Protein AF-A0A653BZ34-F1 (afdb_monomer)

Organism: Callosobruchus maculatus (NCBI:txid64391)

Sequence (54 aa):
MDDVTSLLVQLGLDYLISRFEEHKINNLAVVKSLETSDIKDLIPALRDRKKFIS

Structure (mmCIF, N/CA/C/O backbone):
data_AF-A0A653BZ34-F1
#
_entry.id   AF-A0A653BZ34-F1
#
loop_
_atom_site.group_PDB
_at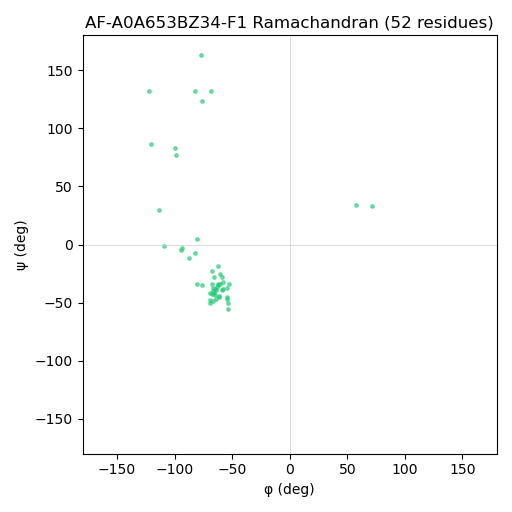om_site.id
_atom_site.type_symbol
_atom_site.label_atom_id
_atom_site.label_alt_id
_atom_site.label_comp_id
_atom_site.label_asym_id
_atom_site.label_entity_id
_atom_site.label_seq_id
_atom_site.pdbx_PDB_ins_code
_atom_site.Cartn_x
_atom_site.Cartn_y
_atom_site.Cartn_z
_atom_site.occupancy
_atom_site.B_iso_or_equiv
_atom_site.auth_seq_id
_atom_site.auth_comp_id
_atom_site.auth_asym_id
_atom_site.auth_atom_id
_atom_site.pdbx_PDB_model_num
ATOM 1 N N . MET A 1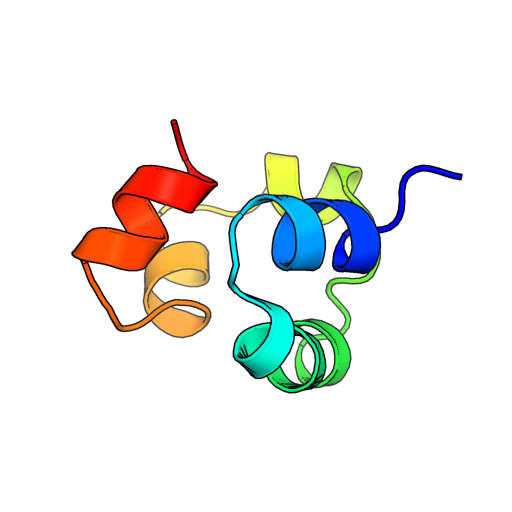 1 ? 17.237 -6.542 7.390 1.00 50.03 1 MET A N 1
ATOM 2 C CA . MET A 1 1 ? 17.130 -5.804 6.117 1.00 50.03 1 MET A CA 1
ATOM 3 C C . MET A 1 1 ? 15.737 -6.124 5.664 1.00 50.03 1 MET A C 1
ATOM 5 O O . MET A 1 1 ? 15.454 -7.242 5.252 1.00 50.03 1 MET A O 1
ATOM 9 N N . ASP A 1 2 ? 14.835 -5.254 6.079 1.00 58.94 2 ASP A N 1
ATOM 10 C CA . ASP A 1 2 ? 13.413 -5.518 6.072 1.00 58.94 2 ASP A CA 1
ATOM 11 C C . ASP A 1 2 ? 12.879 -4.831 4.824 1.00 58.94 2 ASP A C 1
ATOM 13 O O . ASP A 1 2 ? 12.497 -3.660 4.838 1.00 58.94 2 ASP A O 1
ATOM 17 N N . ASP A 1 3 ? 13.017 -5.538 3.710 1.00 79.81 3 ASP A N 1
ATOM 18 C CA . ASP A 1 3 ? 12.716 -5.017 2.389 1.00 79.81 3 ASP A CA 1
ATOM 19 C C . ASP A 1 3 ? 11.215 -5.111 2.115 1.00 79.81 3 ASP A C 1
ATOM 21 O O . ASP A 1 3 ? 10.583 -6.155 2.304 1.00 79.81 3 ASP A O 1
ATOM 25 N N . VAL A 1 4 ? 10.645 -4.005 1.633 1.00 83.94 4 VAL A N 1
ATOM 26 C CA . VAL A 1 4 ? 9.232 -3.896 1.225 1.00 83.94 4 VAL A CA 1
ATOM 27 C C . VAL A 1 4 ? 8.864 -5.000 0.232 1.00 83.94 4 VAL A C 1
ATOM 29 O O . VAL A 1 4 ? 7.769 -5.554 0.285 1.00 83.94 4 VAL A O 1
ATOM 32 N N . THR A 1 5 ? 9.816 -5.391 -0.610 1.00 85.88 5 THR A N 1
ATOM 33 C CA . THR A 1 5 ? 9.726 -6.508 -1.549 1.00 85.88 5 THR A CA 1
ATOM 34 C C . THR A 1 5 ? 9.348 -7.819 -0.862 1.00 85.88 5 THR A C 1
ATOM 36 O O . THR A 1 5 ? 8.432 -8.500 -1.313 1.00 85.88 5 THR A O 1
ATOM 39 N N . SER A 1 6 ? 9.984 -8.158 0.262 1.00 88.38 6 SER A N 1
ATOM 40 C CA . SER A 1 6 ? 9.689 -9.392 1.005 1.00 88.38 6 SER A CA 1
ATOM 41 C C . SER A 1 6 ? 8.272 -9.383 1.580 1.00 88.38 6 SER A C 1
ATOM 43 O O . SER A 1 6 ? 7.586 -10.402 1.527 1.00 88.38 6 SER A O 1
ATOM 45 N N . LEU A 1 7 ? 7.808 -8.225 2.066 1.00 86.56 7 LEU A N 1
ATOM 46 C CA . LEU A 1 7 ? 6.431 -8.045 2.534 1.00 86.56 7 LEU A CA 1
ATOM 47 C C . LEU A 1 7 ? 5.432 -8.230 1.383 1.00 86.56 7 LEU A C 1
ATOM 49 O O . LEU A 1 7 ? 4.455 -8.963 1.518 1.00 86.56 7 LEU A O 1
ATOM 53 N N . LEU A 1 8 ? 5.690 -7.605 0.232 1.00 88.00 8 LEU A N 1
ATOM 54 C CA . LEU A 1 8 ? 4.833 -7.724 -0.948 1.00 88.00 8 LEU A CA 1
ATOM 55 C C . LEU A 1 8 ? 4.758 -9.174 -1.443 1.00 88.00 8 LEU A C 1
ATOM 57 O O . LEU A 1 8 ? 3.659 -9.669 -1.686 1.00 88.00 8 LEU A O 1
ATOM 61 N N . VAL A 1 9 ? 5.884 -9.890 -1.507 1.00 89.50 9 VAL A N 1
ATOM 62 C CA . VAL A 1 9 ? 5.911 -11.319 -1.871 1.00 89.50 9 VAL A CA 1
ATOM 63 C C . VAL A 1 9 ? 5.112 -12.164 -0.874 1.00 89.50 9 VAL A C 1
ATOM 65 O O . VAL A 1 9 ? 4.303 -12.989 -1.293 1.00 89.50 9 VAL A O 1
ATOM 68 N N . GLN A 1 10 ? 5.266 -11.939 0.437 1.00 88.19 10 GLN A N 1
ATOM 69 C CA . GLN A 1 10 ? 4.502 -12.663 1.466 1.00 88.19 10 GLN A CA 1
ATOM 70 C C . GLN A 1 10 ? 2.986 -12.455 1.346 1.00 88.19 10 GLN A C 1
ATOM 72 O O . GLN A 1 10 ? 2.210 -13.373 1.614 1.00 88.19 10 GLN A O 1
ATOM 77 N N . LEU A 1 11 ? 2.556 -11.268 0.920 1.00 87.50 11 LEU A N 1
ATOM 78 C CA . LEU A 1 11 ? 1.143 -10.936 0.724 1.00 87.50 11 LEU A CA 1
ATOM 79 C C . LEU A 1 11 ? 0.578 -11.427 -0.626 1.00 87.50 11 LEU A C 1
ATOM 81 O O . LEU A 1 11 ? -0.641 -11.356 -0.847 1.00 87.50 11 LEU A O 1
ATOM 85 N N . GLY A 1 12 ? 1.438 -11.944 -1.513 1.00 89.69 12 GLY A N 1
ATOM 86 C CA . GLY A 1 12 ? 1.097 -12.308 -2.892 1.00 89.69 12 GLY A CA 1
ATOM 87 C C . GLY A 1 12 ? 0.850 -11.086 -3.781 1.00 89.69 12 GLY A C 1
ATOM 88 O O . GLY A 1 12 ? -0.033 -11.106 -4.634 1.00 89.69 12 GLY A O 1
ATOM 89 N N . LEU A 1 13 ? 1.571 -10.000 -3.506 1.00 89.31 13 LEU A N 1
ATOM 90 C CA . LEU A 1 13 ? 1.506 -8.703 -4.174 1.00 89.31 13 LEU A CA 1
ATOM 91 C C . LEU A 1 13 ? 2.807 -8.406 -4.933 1.00 89.31 13 LEU A C 1
ATOM 93 O O . LEU A 1 13 ? 3.193 -7.247 -5.076 1.00 89.31 13 LEU A O 1
ATOM 97 N N . ASP A 1 14 ? 3.504 -9.439 -5.407 1.00 89.81 14 ASP A N 1
ATOM 98 C CA . ASP A 1 14 ? 4.782 -9.302 -6.112 1.00 89.81 14 ASP A CA 1
ATOM 99 C C . ASP A 1 14 ? 4.670 -8.408 -7.360 1.00 89.81 14 ASP A C 1
ATOM 101 O O . ASP A 1 14 ? 5.567 -7.620 -7.647 1.00 89.81 14 ASP A O 1
ATOM 105 N N . TYR A 1 15 ? 3.515 -8.417 -8.027 1.00 88.62 15 TYR A N 1
ATOM 106 C CA . TYR A 1 15 ? 3.238 -7.546 -9.169 1.00 88.62 15 TYR A CA 1
ATOM 107 C C . TYR A 1 15 ? 3.264 -6.043 -8.828 1.00 88.62 15 TYR A C 1
ATOM 109 O O . TYR A 1 15 ? 3.373 -5.210 -9.726 1.00 88.62 15 TYR A O 1
ATOM 117 N N . LEU A 1 16 ? 3.148 -5.675 -7.545 1.00 88.62 16 LEU A N 1
ATOM 118 C CA . LEU A 1 16 ? 3.243 -4.289 -7.083 1.00 88.62 16 LEU A CA 1
ATOM 119 C C . LEU A 1 16 ? 4.682 -3.867 -6.781 1.00 88.62 16 LEU A C 1
ATOM 121 O O . LEU A 1 16 ? 4.915 -2.671 -6.637 1.00 88.62 16 LEU A O 1
ATOM 125 N N . ILE A 1 17 ? 5.646 -4.793 -6.718 1.00 88.25 17 ILE A N 1
ATOM 126 C CA . ILE A 1 17 ? 7.050 -4.485 -6.397 1.00 88.25 17 ILE A CA 1
ATOM 127 C C . ILE A 1 17 ? 7.585 -3.395 -7.322 1.00 88.25 17 ILE A C 1
ATOM 129 O O . ILE A 1 17 ? 8.060 -2.377 -6.831 1.00 88.25 17 ILE A O 1
ATOM 133 N N . SER A 1 18 ? 7.410 -3.545 -8.640 1.00 88.81 18 SER A N 1
ATOM 134 C CA . SER A 1 18 ? 7.872 -2.546 -9.611 1.00 88.81 18 SER A CA 1
ATOM 135 C C . SER A 1 18 ? 7.270 -1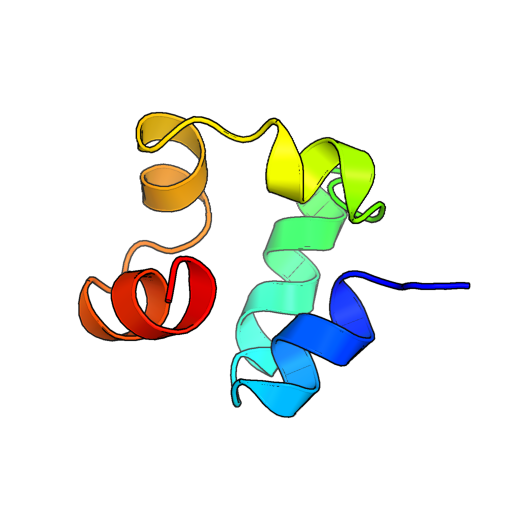.167 -9.352 1.00 88.81 18 SER A C 1
ATOM 137 O O . SER A 1 18 ? 7.973 -0.167 -9.422 1.00 88.81 18 SER A O 1
ATOM 139 N N . ARG A 1 19 ? 5.993 -1.106 -8.958 1.00 88.75 19 ARG A N 1
ATOM 140 C CA . ARG A 1 19 ? 5.327 0.159 -8.639 1.00 88.75 19 ARG A CA 1
ATOM 141 C C . ARG A 1 19 ? 5.876 0.790 -7.363 1.00 88.75 19 ARG A C 1
ATOM 143 O O . ARG A 1 19 ? 6.086 1.997 -7.309 1.00 88.75 19 ARG A O 1
ATOM 150 N N . PHE A 1 20 ? 6.129 -0.012 -6.334 1.00 87.44 20 PHE A N 1
ATOM 151 C CA . PHE A 1 20 ? 6.766 0.471 -5.112 1.00 87.44 20 PHE A CA 1
ATOM 152 C C . PHE A 1 20 ? 8.201 0.951 -5.384 1.00 87.44 20 PHE A C 1
ATOM 154 O O . PHE A 1 20 ? 8.588 2.004 -4.881 1.00 87.44 20 PHE A O 1
ATOM 161 N N . GLU A 1 21 ? 8.963 0.258 -6.232 1.00 87.00 21 GLU A N 1
ATOM 162 C CA . GLU A 1 21 ? 10.303 0.683 -6.657 1.00 87.00 21 GLU A CA 1
ATOM 163 C C . GLU A 1 21 ? 10.286 1.984 -7.475 1.00 87.00 21 GLU A C 1
ATOM 165 O O . GLU A 1 21 ? 11.084 2.880 -7.195 1.00 87.00 21 GLU A O 1
ATOM 170 N N . GLU A 1 22 ? 9.352 2.143 -8.421 1.00 89.00 22 GLU A N 1
ATOM 171 C CA . GLU A 1 22 ? 9.174 3.380 -9.200 1.00 89.00 22 GLU A CA 1
ATOM 172 C C . GLU A 1 22 ? 8.882 4.589 -8.301 1.00 89.00 22 GLU A C 1
ATOM 174 O O . GLU A 1 22 ? 9.430 5.675 -8.502 1.00 89.00 22 GLU A O 1
ATOM 179 N N . HIS A 1 23 ? 8.082 4.388 -7.252 1.00 84.75 23 HIS A N 1
ATOM 180 C CA . HIS A 1 23 ? 7.792 5.410 -6.247 1.00 84.75 23 HIS A CA 1
ATOM 181 C C . HIS A 1 23 ? 8.904 5.562 -5.189 1.00 84.75 23 HIS A C 1
ATOM 183 O O . HIS A 1 23 ? 8.758 6.350 -4.254 1.00 84.75 23 HIS A O 1
ATOM 189 N N . LYS A 1 24 ? 10.031 4.846 -5.330 1.00 83.25 24 LYS A N 1
ATOM 190 C CA . LYS A 1 24 ? 11.162 4.823 -4.382 1.00 83.25 24 LYS A CA 1
ATOM 191 C C . LYS A 1 24 ? 10.758 4.401 -2.965 1.00 83.25 24 LYS A C 1
ATOM 193 O O . LYS A 1 24 ? 11.330 4.858 -1.976 1.00 83.25 24 LYS A O 1
ATOM 198 N N . ILE A 1 25 ? 9.780 3.506 -2.866 1.00 83.94 25 ILE A N 1
ATOM 199 C CA . ILE A 1 25 ? 9.287 2.919 -1.621 1.00 83.94 25 ILE A CA 1
ATOM 200 C C . ILE A 1 25 ? 9.941 1.554 -1.446 1.00 83.94 25 ILE A C 1
ATOM 202 O O . ILE A 1 25 ? 9.363 0.498 -1.676 1.00 83.94 25 ILE A O 1
ATOM 206 N N . ASN A 1 26 ? 11.194 1.598 -1.028 1.00 79.50 26 ASN A N 1
ATOM 207 C CA . ASN A 1 26 ? 12.049 0.438 -0.800 1.00 79.50 26 ASN A CA 1
ATOM 208 C C . ASN A 1 26 ? 12.319 0.190 0.694 1.00 79.50 26 ASN A C 1
ATOM 210 O O . ASN A 1 26 ? 12.962 -0.791 1.051 1.00 79.50 26 ASN A O 1
ATOM 214 N N . ASN A 1 27 ? 11.786 1.032 1.585 1.00 82.44 27 ASN A N 1
ATOM 215 C CA . ASN A 1 27 ? 11.992 0.924 3.028 1.00 82.44 27 ASN A CA 1
ATOM 216 C C . ASN A 1 27 ? 10.662 0.779 3.786 1.00 82.44 27 ASN A C 1
ATOM 218 O O . ASN A 1 27 ? 9.736 1.571 3.589 1.00 82.44 27 ASN A O 1
ATOM 222 N N . LEU A 1 28 ? 10.581 -0.184 4.712 1.00 81.31 28 LEU A N 1
ATOM 223 C CA . LEU A 1 28 ? 9.408 -0.360 5.575 1.00 81.31 28 LEU A CA 1
ATOM 224 C C . LEU A 1 28 ? 9.082 0.874 6.424 1.00 81.31 28 LEU A C 1
ATOM 226 O O . LEU A 1 28 ? 7.920 1.081 6.759 1.00 81.31 28 LEU A O 1
ATOM 230 N N . ALA A 1 29 ? 10.067 1.705 6.772 1.00 82.38 29 ALA A N 1
ATOM 231 C CA . ALA A 1 29 ? 9.820 2.958 7.487 1.00 82.38 29 ALA A CA 1
ATOM 232 C C . ALA A 1 29 ? 8.977 3.937 6.651 1.00 82.38 29 ALA A C 1
ATOM 234 O O . ALA A 1 29 ? 8.101 4.615 7.191 1.00 82.38 29 ALA A O 1
ATOM 235 N N . VAL A 1 30 ? 9.203 3.957 5.331 1.00 82.88 30 VAL A N 1
ATOM 236 C CA . VAL A 1 30 ? 8.399 4.743 4.388 1.00 82.88 30 VAL A CA 1
ATOM 237 C C . VAL A 1 30 ? 7.011 4.131 4.300 1.00 82.88 30 VAL A C 1
ATOM 239 O O . VAL A 1 30 ? 6.048 4.853 4.501 1.00 82.88 30 VAL A O 1
ATOM 242 N N . VAL A 1 31 ? 6.907 2.804 4.138 1.00 82.75 31 VAL A N 1
ATOM 243 C CA . VAL A 1 31 ? 5.618 2.088 4.108 1.00 82.75 31 VAL A CA 1
ATOM 244 C C . VAL A 1 31 ? 4.761 2.371 5.341 1.00 82.75 31 VAL A C 1
ATOM 246 O O . VAL A 1 31 ? 3.576 2.654 5.210 1.00 82.75 31 VAL A O 1
ATOM 249 N N . LYS A 1 32 ? 5.356 2.339 6.537 1.00 80.31 32 LYS A N 1
ATOM 250 C CA . LYS A 1 32 ? 4.664 2.647 7.799 1.00 80.31 32 LYS A CA 1
ATOM 251 C C . LYS A 1 32 ? 4.244 4.111 7.921 1.00 80.31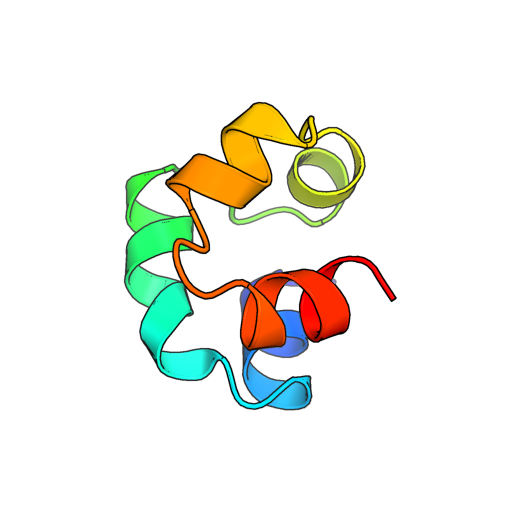 32 LYS A C 1
ATOM 253 O O . LYS A 1 32 ? 3.343 4.406 8.696 1.00 80.31 32 LYS A O 1
ATOM 258 N N . SER A 1 33 ? 4.908 5.002 7.191 1.00 83.62 33 SER A N 1
ATOM 259 C CA . SER A 1 33 ? 4.582 6.428 7.140 1.00 83.62 33 SER A CA 1
ATOM 260 C C . SER A 1 33 ? 3.654 6.783 5.976 1.00 83.62 33 SER A C 1
ATOM 262 O O . SER A 1 33 ? 3.282 7.946 5.854 1.00 83.62 33 SER A O 1
ATOM 264 N N . LEU A 1 34 ? 3.287 5.822 5.117 1.00 83.56 34 L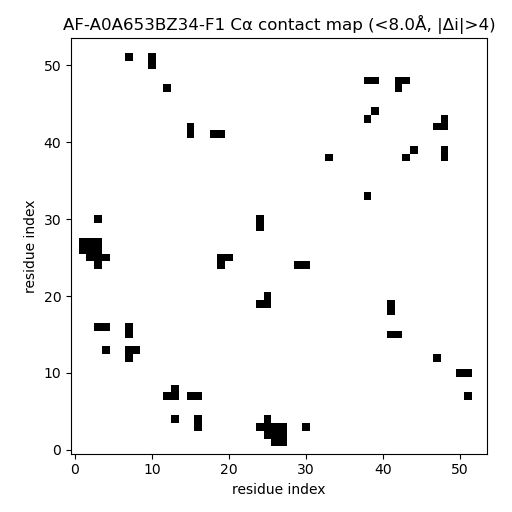EU A N 1
ATOM 265 C CA . LEU A 1 34 ? 2.372 6.077 4.009 1.00 83.56 34 LEU A CA 1
ATOM 266 C C . LEU A 1 34 ? 0.973 6.359 4.540 1.00 83.56 34 LEU A C 1
ATOM 268 O O . LEU A 1 34 ? 0.417 5.600 5.339 1.00 83.56 34 LEU A O 1
ATOM 272 N N . GLU A 1 35 ? 0.368 7.421 4.025 1.00 84.62 35 GLU A N 1
ATOM 273 C CA . GLU A 1 35 ? -1.027 7.702 4.300 1.00 84.62 35 GLU A CA 1
ATOM 274 C C . GLU A 1 35 ? -1.941 6.791 3.478 1.00 84.62 35 GLU A C 1
ATOM 276 O O . GLU A 1 35 ? -1.575 6.182 2.469 1.00 84.62 35 GLU A O 1
ATOM 281 N N . THR A 1 36 ? -3.205 6.719 3.893 1.00 82.31 36 THR A N 1
ATOM 282 C CA . THR A 1 36 ? -4.212 5.920 3.181 1.00 82.31 36 THR A CA 1
ATOM 283 C C . THR A 1 36 ? -4.412 6.396 1.733 1.00 82.31 36 THR A C 1
ATOM 285 O O . THR A 1 36 ? -4.833 5.610 0.883 1.00 82.31 36 THR A O 1
ATOM 288 N N . SER A 1 37 ? -4.126 7.669 1.441 1.00 85.06 37 SER A N 1
ATOM 289 C CA . SER A 1 37 ? -4.089 8.246 0.091 1.00 85.06 37 SER A CA 1
ATOM 290 C C . SER A 1 37 ? -2.959 7.671 -0.760 1.00 85.06 37 SER A C 1
ATOM 292 O O . SER A 1 37 ? -3.230 7.216 -1.867 1.00 85.06 37 SER A O 1
ATOM 294 N N . ASP A 1 38 ? -1.732 7.611 -0.247 1.00 86.88 38 ASP A N 1
ATOM 295 C CA . ASP A 1 38 ? -0.593 7.053 -0.985 1.00 86.88 38 ASP A CA 1
ATOM 296 C C . ASP A 1 38 ? -0.764 5.554 -1.208 1.00 86.88 38 ASP A C 1
ATOM 298 O O . ASP A 1 38 ? -0.549 5.046 -2.304 1.00 86.88 38 ASP A O 1
ATOM 302 N N . ILE A 1 39 ? -1.266 4.839 -0.198 1.00 85.94 39 ILE A N 1
ATOM 303 C CA . ILE A 1 39 ? -1.585 3.412 -0.315 1.00 85.94 39 ILE A CA 1
ATOM 304 C C . ILE A 1 39 ? -2.680 3.180 -1.371 1.00 85.94 39 ILE A C 1
ATOM 306 O O . ILE A 1 39 ? -2.660 2.167 -2.065 1.00 85.94 39 ILE A O 1
ATOM 310 N N . LYS A 1 40 ? -3.643 4.102 -1.518 1.00 87.12 40 LYS A N 1
ATOM 311 C CA . LYS A 1 40 ? -4.655 4.058 -2.591 1.00 87.12 40 LYS A CA 1
ATOM 312 C C . LYS A 1 40 ? -4.052 4.255 -3.972 1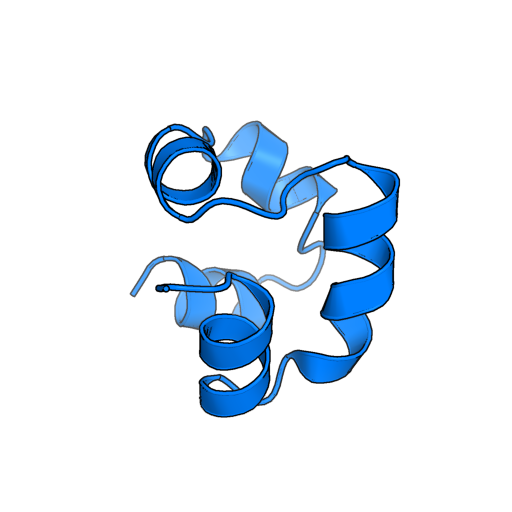.00 87.12 40 LYS A C 1
ATOM 314 O O . LYS A 1 40 ? -4.532 3.615 -4.907 1.00 87.12 40 LYS A O 1
ATOM 319 N N . ASP A 1 41 ? -3.056 5.123 -4.084 1.00 86.88 41 ASP A N 1
ATOM 320 C CA . ASP A 1 41 ? -2.361 5.364 -5.340 1.00 86.88 41 ASP A CA 1
ATOM 321 C C . ASP A 1 41 ? -1.519 4.141 -5.723 1.00 86.88 41 ASP A C 1
ATOM 323 O O . ASP A 1 41 ? -1.704 3.571 -6.793 1.00 86.88 41 ASP A O 1
ATOM 327 N N . LEU A 1 42 ? -0.707 3.638 -4.792 1.00 85.94 42 LEU A N 1
ATOM 328 C CA . LEU A 1 42 ? 0.167 2.476 -4.982 1.00 85.94 42 LEU A CA 1
ATOM 329 C C . LEU A 1 42 ? -0.609 1.175 -5.198 1.00 85.94 42 LEU A C 1
ATOM 331 O O . LEU A 1 42 ? -0.251 0.357 -6.044 1.00 85.94 42 LEU A O 1
ATOM 335 N N . ILE A 1 43 ? -1.683 0.970 -4.437 1.00 88.81 43 ILE A N 1
ATOM 336 C CA . ILE A 1 43 ? -2.479 -0.254 -4.456 1.00 88.81 43 ILE A CA 1
ATOM 337 C C . ILE A 1 43 ? -3.919 0.101 -4.852 1.00 88.81 43 ILE A C 1
ATOM 339 O O . ILE A 1 43 ? -4.791 0.286 -4.000 1.00 88.81 43 ILE A O 1
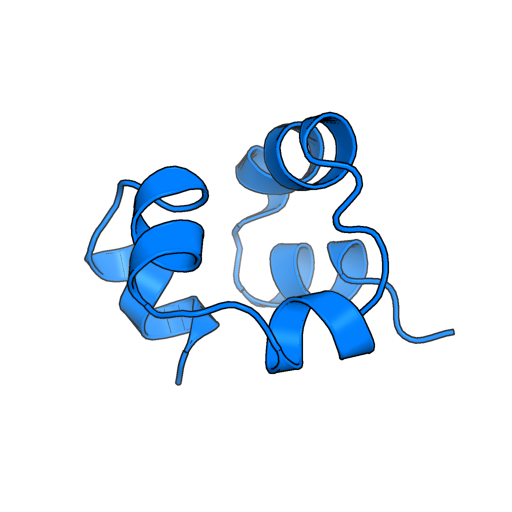ATOM 343 N N . PRO A 1 44 ? -4.238 0.170 -6.154 1.00 85.06 44 PRO A N 1
ATOM 344 C CA . PRO A 1 44 ? -5.574 0.561 -6.603 1.00 85.06 44 PRO A CA 1
ATOM 345 C C . PRO A 1 44 ? -6.645 -0.462 -6.206 1.00 85.06 44 PRO A C 1
ATOM 347 O O . PRO A 1 44 ? -7.801 -0.104 -5.971 1.00 85.06 44 PRO A O 1
ATOM 350 N N . ALA A 1 45 ? -6.284 -1.735 -6.052 1.00 88.56 45 ALA A N 1
ATOM 351 C CA . ALA A 1 45 ? -7.211 -2.786 -5.668 1.00 88.56 45 ALA A CA 1
ATOM 352 C C . ALA A 1 45 ? -7.548 -2.739 -4.165 1.00 88.56 45 ALA A C 1
ATOM 354 O O . ALA A 1 45 ? -6.688 -2.820 -3.291 1.00 88.56 45 ALA A O 1
ATOM 355 N N . LEU A 1 46 ? -8.842 -2.639 -3.850 1.00 84.88 46 LEU A N 1
ATOM 356 C CA . LEU A 1 46 ? -9.357 -2.555 -2.474 1.00 84.88 46 LEU A CA 1
ATOM 357 C C . LEU A 1 46 ? -9.040 -3.806 -1.637 1.00 84.88 46 LEU A C 1
ATOM 359 O O . LEU A 1 46 ? -8.805 -3.710 -0.432 1.00 84.88 46 LEU A O 1
ATOM 363 N N . ARG A 1 47 ? -9.042 -4.978 -2.282 1.00 86.31 47 ARG A N 1
ATOM 364 C CA . ARG A 1 47 ? -8.744 -6.267 -1.645 1.00 86.31 47 ARG A CA 1
ATOM 365 C C . ARG A 1 47 ? -7.283 -6.349 -1.210 1.00 86.31 47 ARG A C 1
ATOM 367 O O . ARG A 1 47 ? -7.002 -6.776 -0.095 1.00 86.31 47 ARG A O 1
ATOM 374 N N . ASP A 1 48 ? -6.391 -5.889 -2.075 1.00 87.44 48 ASP A N 1
ATOM 375 C CA . ASP A 1 48 ? -4.947 -5.922 -1.860 1.00 87.44 48 ASP A CA 1
ATOM 376 C C . ASP A 1 48 ? -4.511 -4.843 -0.876 1.00 87.44 48 ASP A C 1
ATOM 378 O O . ASP A 1 48 ? -3.693 -5.113 -0.003 1.00 87.44 48 ASP A O 1
ATOM 382 N N . ARG A 1 49 ? -5.173 -3.674 -0.897 1.00 88.06 49 ARG A N 1
ATOM 383 C CA . ARG A 1 49 ? -5.048 -2.686 0.181 1.00 88.06 49 ARG A CA 1
ATOM 384 C C . ARG A 1 49 ? -5.334 -3.321 1.520 1.00 88.06 49 ARG A C 1
ATOM 386 O O . ARG A 1 49 ? -4.474 -3.288 2.380 1.00 88.06 49 ARG A O 1
ATOM 393 N N . LYS A 1 50 ? -6.499 -3.956 1.683 1.00 84.69 50 LYS A N 1
ATOM 394 C CA . LYS A 1 50 ? -6.845 -4.613 2.950 1.00 84.69 50 LYS A CA 1
ATOM 395 C C . LYS A 1 50 ? -5.787 -5.614 3.411 1.00 84.69 50 LYS A C 1
ATOM 397 O O . LYS A 1 50 ? -5.547 -5.668 4.602 1.00 84.69 50 LYS A O 1
ATOM 402 N N . LYS A 1 51 ? -5.157 -6.369 2.507 1.00 85.44 51 LYS A N 1
ATOM 403 C CA . LYS A 1 51 ? -4.051 -7.273 2.866 1.00 85.44 51 LYS A CA 1
ATOM 404 C C . LYS A 1 51 ? -2.787 -6.535 3.310 1.00 85.44 51 LYS A C 1
ATOM 406 O O . LYS A 1 51 ? -2.065 -7.051 4.144 1.00 85.44 51 LYS A O 1
ATOM 411 N N . PHE A 1 52 ? -2.518 -5.369 2.732 1.00 83.38 52 PHE A N 1
ATOM 412 C CA . PHE A 1 52 ? -1.315 -4.579 2.986 1.00 83.38 52 PHE A CA 1
ATOM 413 C C . PHE A 1 52 ? -1.377 -3.743 4.274 1.00 83.38 52 PHE A C 1
ATOM 415 O O . PHE A 1 52 ? -0.355 -3.549 4.920 1.00 83.38 52 PHE A O 1
ATOM 422 N N . ILE A 1 53 ? -2.562 -3.244 4.643 1.00 78.56 53 ILE A N 1
ATOM 423 C CA . ILE A 1 53 ? -2.805 -2.487 5.892 1.00 78.56 53 ILE A CA 1
ATOM 424 C C . ILE A 1 53 ? -3.305 -3.350 7.063 1.00 78.56 53 ILE A C 1
ATOM 426 O O . ILE A 1 53 ? -3.497 -2.810 8.152 1.00 78.56 53 ILE A O 1
ATOM 430 N N . SER A 1 54 ? -3.572 -4.643 6.847 1.00 71.25 54 SER A N 1
ATOM 431 C CA . SER A 1 54 ? -3.974 -5.579 7.911 1.00 71.25 54 SER A CA 1
ATOM 432 C C . SER A 1 54 ? -2.774 -6.153 8.644 1.00 71.25 54 SER A C 1
ATOM 434 O O . SER A 1 54 ? -3.014 -6.563 9.801 1.00 71.25 54 SER A O 1
#

Foldseek 3Di:
DDWPCVVCVVLVNNVLVVVCVVVVNGDVVVVVVDDPVVLCVSPVDPVSSVSSVD

Mean predicted aligned error: 4.3 Å

Solvent-accessible surface area (backbone atoms only — not comparable to full-atom values): 3256 Å² total; per-residue (Å²): 134,71,44,38,58,60,55,29,48,74,72,73,38,53,88,45,42,64,58,33,52,75,71,68,47,59,42,47,71,54,60,74,66,51,47,76,66,53,47,43,68,77,35,74,48,70,70,57,36,53,65,74,79,103

Radius of gyration: 9.88 Å; Cα contacts (8 Å, |Δi|>4): 40; chains: 1; bounding box: 26×21×18 Å

InterPro domains:
  IPR013761 Sterile alpha motif/pointed domain superfamily [G3DSA:1.10.150.50] (1-54)
  IPR013761 Sterile alpha motif/pointed domain superfamily [SSF47769] (2-53)

Secondary structure (DSSP, 8-state):
--BHHHHHHHHT-GGGHHHHHHTT--BHHHHHH--HHHHHHH---HHHHHHHH-

pLDDT: mean 84.26, std 6.82, range [50.03, 89.81]

Nearest PDB structures (foldseek):
  1b0x-assembly1_A-2  TM=9.011E-01  e=1.580E-01  Mus musculus
  3h8m-assembly2_B  TM=8.885E-01  e=1.804E-01  Homo sapiens
  5zrx-assembly2_B  TM=8.074E-01  e=3.068E-01  Mus musculus
  2qkq-assembly2_B  TM=7.821E-01  e=4.275E-01  Homo sapiens
  7z72-asse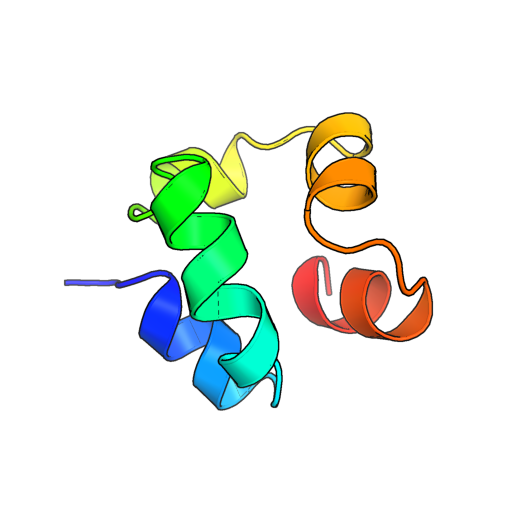mbly1_A  TM=8.292E-01  e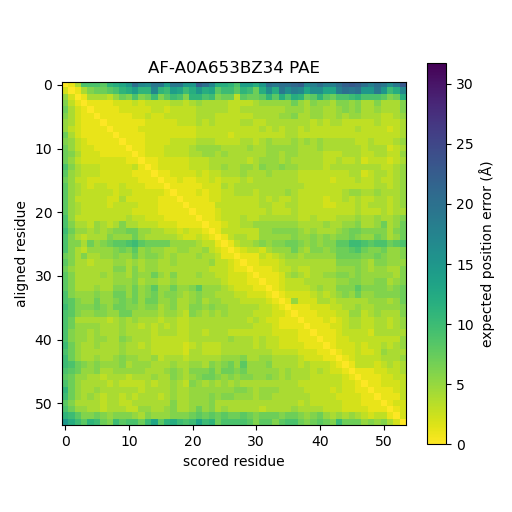=6.366E-01  Homo sapiens